Protein AF-A0A3L7QU19-F1 (afdb_monomer_lite)

Sequence (104 aa):
MPQVGNVSNVGMSSIAATNAATAARRFAGVNSAEKSVSAPSESSVRGEDRVEVSDAARWMSELRTMPDVRADKVAAAREAIARGDFDTDERLNVAIERMMEDLD

pLDDT: mean 71.77, std 18.26, range [39.66, 96.56]

Foldseek 3Di:
DDDDDDDDDDDDDDDDDDDDDDDDDDDDDDDDDDDPPPDPPPPPPPPDDDDDDDPVNVVVVVVVPDDPDPVVVVVVVVVCVVVVVCPDPVNVVVVVVVVVVVVD

Radius of gyration: 36.53 Å; chains: 1; bounding box: 88×50×69 Å

Secondary structure (DSSP, 8-state):
-PPPP----------------------------------------PPPP-PPPPHHHHHHHHHHHS-SS-HHHHHHHHHHHHTTTT--HHHHHHHHHHHHHTT-

Structure (mmCIF, N/CA/C/O backbone):
data_AF-A0A3L7QU19-F1
#
_entry.id   AF-A0A3L7QU19-F1
#
loop_
_atom_site.group_PDB
_atom_site.id
_atom_site.type_symbol
_atom_site.label_atom_id
_atom_site.label_alt_id
_atom_site.label_comp_id
_atom_site.label_asym_id
_atom_site.label_entity_id
_atom_site.label_seq_id
_atom_site.pdbx_PDB_ins_code
_atom_site.Cartn_x
_atom_site.Cartn_y
_atom_site.Cartn_z
_atom_site.occupancy
_atom_site.B_iso_or_equiv
_atom_site.auth_seq_id
_atom_site.auth_comp_id
_atom_site.auth_asym_id
_atom_site.auth_atom_id
_atom_site.pdbx_PDB_model_num
ATOM 1 N N . MET A 1 1 ? 47.322 27.974 -19.186 1.00 48.75 1 MET A N 1
ATOM 2 C CA . MET A 1 1 ? 46.840 26.577 -19.157 1.00 48.75 1 MET A CA 1
ATOM 3 C C . MET A 1 1 ? 47.722 25.796 -18.193 1.00 48.75 1 MET A C 1
ATOM 5 O O . MET A 1 1 ? 48.926 25.800 -18.423 1.00 48.75 1 MET A O 1
ATOM 9 N N . PRO A 1 2 ? 47.205 25.222 -17.095 1.00 52.19 2 PRO A N 1
ATOM 10 C CA . PRO A 1 2 ? 48.005 24.359 -16.231 1.00 52.19 2 PRO A CA 1
ATOM 11 C C . PRO A 1 2 ? 48.102 22.950 -16.836 1.00 52.19 2 PRO A C 1
ATOM 13 O O . PRO A 1 2 ? 47.123 22.426 -17.363 1.00 52.19 2 PRO A O 1
ATOM 16 N N . GLN A 1 3 ? 49.300 22.369 -16.793 1.00 57.66 3 GLN A N 1
ATOM 17 C CA . GLN A 1 3 ? 49.578 21.018 -17.275 1.00 57.66 3 GLN A CA 1
ATOM 18 C C . GLN A 1 3 ? 49.079 19.986 -16.260 1.00 57.66 3 GLN A C 1
ATOM 20 O O . GLN A 1 3 ? 49.370 20.097 -15.069 1.00 57.66 3 GLN A O 1
ATOM 25 N N . VAL A 1 4 ? 48.325 18.994 -16.731 1.00 58.88 4 VAL A N 1
ATOM 26 C CA . VAL A 1 4 ? 47.813 17.899 -15.902 1.00 58.88 4 VAL A CA 1
ATOM 27 C C . VAL A 1 4 ? 48.918 16.857 -15.743 1.00 58.88 4 VAL A C 1
ATOM 29 O O . VAL A 1 4 ? 49.484 16.384 -16.728 1.00 58.88 4 VAL A O 1
ATOM 32 N N . GLY A 1 5 ? 49.260 16.561 -14.491 1.00 48.50 5 GLY A N 1
ATOM 33 C CA . GLY A 1 5 ? 50.326 15.642 -14.115 1.00 48.50 5 GLY A CA 1
ATOM 34 C C . GLY A 1 5 ? 50.054 14.204 -14.552 1.00 48.50 5 GLY A C 1
ATOM 35 O O . GLY A 1 5 ? 48.947 13.688 -14.426 1.00 48.50 5 GLY A O 1
ATOM 36 N N . ASN A 1 6 ? 51.114 13.569 -15.043 1.00 60.44 6 ASN A N 1
ATOM 37 C CA . ASN A 1 6 ? 51.207 12.147 -15.337 1.00 60.44 6 ASN A CA 1
ATOM 38 C C . ASN A 1 6 ? 50.976 11.331 -14.051 1.00 60.44 6 ASN A C 1
ATOM 40 O O . ASN A 1 6 ? 51.827 11.328 -13.160 1.00 60.44 6 ASN A O 1
ATOM 44 N N . VAL A 1 7 ? 49.823 10.669 -13.937 1.00 62.50 7 VAL A N 1
ATOM 45 C CA . VAL A 1 7 ? 49.537 9.749 -12.831 1.00 62.50 7 VAL A CA 1
ATOM 46 C C . VAL A 1 7 ? 50.158 8.389 -13.128 1.00 62.50 7 VAL A C 1
ATOM 48 O O . VAL A 1 7 ? 49.701 7.627 -13.977 1.00 62.50 7 VAL A O 1
ATOM 51 N N . SER A 1 8 ? 51.245 8.111 -12.417 1.00 51.22 8 SER A N 1
ATOM 52 C CA . SER A 1 8 ? 51.943 6.833 -12.399 1.00 51.22 8 SER A CA 1
ATOM 53 C C . SER A 1 8 ? 50.991 5.689 -12.045 1.00 51.22 8 SER A C 1
ATOM 55 O O . SER A 1 8 ? 50.435 5.641 -10.949 1.00 51.22 8 SER A O 1
ATOM 57 N N . ASN A 1 9 ? 50.842 4.749 -12.976 1.00 55.91 9 ASN A N 1
ATOM 58 C CA . ASN A 1 9 ? 50.158 3.479 -12.780 1.00 55.91 9 ASN A CA 1
ATOM 59 C C . ASN A 1 9 ? 50.947 2.615 -11.779 1.00 55.91 9 ASN A C 1
ATOM 61 O O . ASN A 1 9 ? 52.009 2.085 -12.111 1.00 55.91 9 ASN A O 1
ATOM 65 N N . VAL A 1 10 ? 50.443 2.496 -10.550 1.00 54.91 10 VAL A N 1
ATOM 66 C CA . VAL A 1 10 ? 51.001 1.627 -9.509 1.00 54.91 10 VAL A CA 1
ATOM 67 C C . VAL A 1 10 ? 50.142 0.369 -9.391 1.00 54.91 10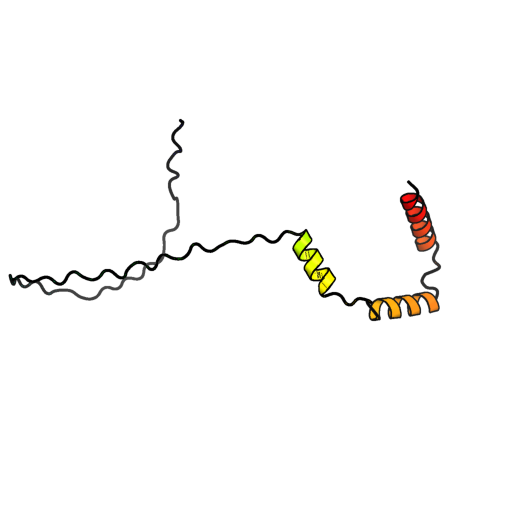 VAL A C 1
ATOM 69 O O . VAL A 1 10 ? 49.054 0.406 -8.831 1.00 54.91 10 VAL A O 1
ATOM 72 N N . GLY A 1 11 ? 50.711 -0.748 -9.856 1.00 39.66 11 GLY A N 1
ATOM 73 C CA . GLY A 1 11 ? 50.558 -2.064 -9.232 1.00 39.66 11 GLY A CA 1
ATOM 74 C C . GLY A 1 11 ? 49.494 -3.008 -9.796 1.00 39.66 11 GLY A C 1
ATOM 75 O O . GLY A 1 11 ? 48.335 -2.932 -9.418 1.00 39.66 11 GLY A O 1
ATOM 76 N N . MET A 1 12 ? 49.936 -4.029 -10.540 1.00 44.72 12 MET A N 1
ATOM 77 C CA . MET A 1 12 ? 49.831 -5.421 -10.073 1.00 44.72 12 MET A CA 1
ATOM 78 C C . MET A 1 12 ? 50.674 -6.359 -10.947 1.00 44.72 12 MET A C 1
ATOM 80 O O . MET A 1 12 ? 50.396 -6.587 -12.121 1.00 44.72 12 MET A O 1
ATOM 84 N N . SER A 1 13 ? 51.722 -6.911 -10.340 1.00 50.38 13 SER A N 1
ATOM 85 C CA . SER A 1 13 ? 52.560 -7.966 -10.901 1.00 50.38 13 SER A CA 1
ATOM 86 C C . SER A 1 13 ? 52.007 -9.323 -10.475 1.00 50.38 13 SER A C 1
ATOM 88 O O . SER A 1 13 ? 51.946 -9.597 -9.279 1.00 50.38 13 SER A O 1
ATOM 90 N N . SER A 1 14 ? 51.648 -10.176 -11.433 1.00 49.06 14 SER A N 1
ATOM 91 C CA . SER A 1 14 ? 51.992 -11.610 -11.491 1.00 49.06 14 SER A CA 1
ATOM 92 C C . SER A 1 14 ? 51.033 -12.353 -12.420 1.00 49.06 14 SER A C 1
ATOM 94 O O . SER A 1 14 ? 49.848 -12.445 -12.149 1.00 49.06 14 SER A O 1
ATOM 96 N N . ILE A 1 15 ? 51.572 -12.903 -13.507 1.00 50.94 15 ILE A N 1
ATOM 97 C CA . ILE A 1 15 ? 51.377 -14.293 -13.935 1.00 50.94 15 ILE A CA 1
ATOM 98 C C . ILE A 1 15 ? 52.576 -14.590 -14.833 1.00 50.94 15 ILE A C 1
ATOM 100 O O . ILE A 1 15 ? 52.722 -14.066 -15.936 1.00 50.94 15 ILE A O 1
ATOM 104 N N . ALA A 1 16 ? 53.488 -15.389 -14.295 1.00 47.06 16 ALA A N 1
ATOM 105 C CA . ALA A 1 16 ? 54.509 -16.053 -15.072 1.00 47.06 16 ALA A CA 1
ATOM 106 C C . ALA A 1 16 ? 53.843 -17.188 -15.861 1.00 47.06 16 ALA A C 1
ATOM 108 O O . ALA A 1 16 ? 53.197 -18.051 -15.274 1.00 47.06 16 ALA A O 1
ATOM 109 N N . ALA A 1 17 ? 54.039 -17.205 -17.175 1.00 46.38 17 ALA A N 1
ATOM 110 C CA . ALA A 1 17 ? 53.932 -18.413 -17.982 1.00 46.38 17 ALA A CA 1
ATOM 111 C C . ALA A 1 17 ? 54.977 -18.334 -19.097 1.00 46.38 17 ALA A C 1
ATOM 113 O O . ALA A 1 17 ? 54.821 -17.684 -20.128 1.00 46.38 17 ALA A O 1
ATOM 114 N N . THR A 1 18 ? 56.103 -18.961 -18.793 1.00 48.25 18 THR A N 1
ATOM 115 C CA . THR A 1 18 ? 57.269 -19.198 -19.631 1.00 48.25 18 THR A CA 1
ATOM 116 C C . THR A 1 18 ? 56.932 -20.172 -20.756 1.00 48.25 18 THR A C 1
ATOM 118 O O . THR A 1 18 ? 56.762 -21.359 -20.491 1.00 48.25 18 THR A O 1
ATOM 121 N N . ASN A 1 19 ? 56.941 -19.717 -22.007 1.00 52.09 19 ASN A N 1
ATOM 122 C CA . ASN A 1 19 ? 57.106 -20.617 -23.149 1.00 52.09 19 ASN A CA 1
ATOM 123 C C . ASN A 1 19 ? 58.539 -20.497 -23.666 1.00 52.09 19 ASN A C 1
ATOM 125 O O . ASN A 1 19 ? 58.860 -19.702 -24.546 1.00 52.09 19 ASN A O 1
ATOM 129 N N . A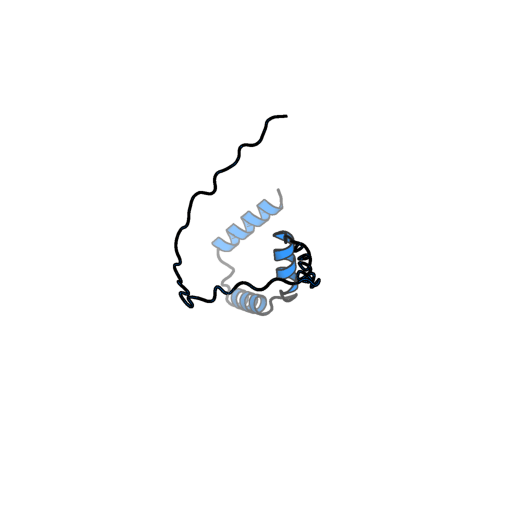LA A 1 20 ? 59.408 -21.295 -23.049 1.00 47.19 20 ALA A N 1
ATOM 130 C CA . ALA A 1 20 ? 60.748 -21.586 -23.523 1.00 47.19 20 ALA A CA 1
ATOM 131 C C . ALA A 1 20 ? 60.689 -22.743 -24.534 1.00 47.19 20 ALA A C 1
ATOM 133 O O . ALA A 1 20 ? 60.591 -23.901 -24.147 1.00 47.19 20 ALA A O 1
ATOM 134 N N . ALA A 1 21 ? 60.747 -22.415 -25.822 1.00 49.09 21 ALA A N 1
ATOM 135 C CA . ALA A 1 21 ? 61.152 -23.285 -26.932 1.00 49.09 21 ALA A CA 1
ATOM 136 C C . ALA A 1 21 ? 61.256 -22.354 -28.156 1.00 49.09 21 ALA A C 1
ATOM 138 O O . ALA A 1 21 ? 60.309 -21.652 -28.469 1.00 49.09 21 ALA A O 1
ATOM 139 N N . THR A 1 22 ? 62.346 -22.202 -28.898 1.00 47.09 22 THR A N 1
ATOM 140 C CA . THR A 1 22 ? 63.374 -23.165 -29.273 1.00 47.09 22 THR A CA 1
ATOM 141 C C . THR A 1 22 ? 64.603 -22.367 -29.707 1.00 47.09 22 THR A C 1
ATOM 143 O O . THR A 1 22 ? 64.491 -21.349 -30.392 1.00 47.09 22 THR A O 1
ATOM 146 N N . ALA A 1 23 ? 65.778 -22.835 -29.307 1.00 45.81 23 ALA A N 1
ATOM 147 C CA . ALA A 1 23 ? 67.048 -22.321 -29.776 1.00 45.81 23 ALA A CA 1
ATOM 148 C C . ALA A 1 23 ? 67.244 -22.552 -31.287 1.00 45.81 23 ALA A C 1
ATOM 150 O O . ALA A 1 23 ? 66.791 -23.543 -31.853 1.00 45.81 23 ALA A O 1
ATOM 151 N N . ALA A 1 24 ? 68.049 -21.658 -31.862 1.00 46.41 24 ALA A N 1
ATOM 152 C CA . ALA A 1 24 ? 68.905 -21.856 -33.027 1.00 46.41 24 ALA A CA 1
ATOM 153 C C . ALA A 1 24 ? 68.241 -22.061 -34.400 1.00 46.41 24 ALA A C 1
ATOM 155 O O . ALA A 1 24 ? 67.819 -23.153 -34.772 1.00 46.41 24 ALA A O 1
ATOM 156 N N . ARG A 1 25 ? 68.385 -21.027 -35.239 1.00 46.69 25 ARG A N 1
ATOM 157 C CA . ARG A 1 25 ? 68.976 -21.164 -36.580 1.00 46.69 25 ARG A CA 1
ATOM 158 C C . ARG A 1 25 ? 69.478 -19.800 -37.065 1.00 46.69 25 ARG A C 1
ATOM 160 O O . ARG A 1 25 ? 68.728 -18.982 -37.580 1.00 46.69 25 ARG A O 1
ATOM 167 N N . ARG A 1 26 ? 70.774 -19.556 -36.854 1.00 48.56 26 ARG A N 1
ATOM 168 C CA . ARG A 1 26 ? 71.546 -18.540 -37.576 1.00 48.56 26 ARG A CA 1
ATOM 169 C C . ARG A 1 26 ? 72.087 -19.201 -38.834 1.00 48.56 26 ARG A C 1
ATOM 171 O O . ARG A 1 26 ? 72.965 -20.037 -38.693 1.00 48.56 26 ARG A O 1
ATOM 178 N N . PHE A 1 27 ? 71.620 -18.807 -40.012 1.00 41.94 27 PHE A N 1
ATOM 179 C CA . PHE A 1 27 ? 72.418 -18.890 -41.234 1.00 41.94 27 PHE A CA 1
ATOM 180 C C . PHE A 1 27 ? 72.053 -17.726 -42.150 1.00 41.94 27 PHE A C 1
ATOM 182 O O . PHE A 1 27 ? 70.884 -17.448 -42.403 1.00 41.94 27 PHE A O 1
ATOM 189 N N . ALA A 1 28 ? 73.099 -17.019 -42.560 1.00 48.12 28 ALA A N 1
ATOM 190 C CA . ALA A 1 28 ? 73.084 -15.897 -43.473 1.00 48.12 28 ALA A CA 1
ATOM 191 C C . ALA A 1 28 ? 72.619 -16.322 -44.875 1.00 48.12 28 ALA A C 1
ATOM 193 O O . ALA A 1 28 ? 73.010 -17.378 -45.368 1.00 48.12 28 ALA A O 1
ATOM 194 N N . GLY A 1 29 ? 71.837 -15.461 -45.524 1.00 41.75 29 GLY A N 1
ATOM 195 C CA . GLY A 1 29 ? 71.404 -15.623 -46.907 1.00 41.75 29 GLY A CA 1
ATOM 196 C C . GLY A 1 29 ? 70.713 -14.356 -47.392 1.00 41.75 29 GLY A C 1
ATOM 197 O O . GLY A 1 29 ? 69.558 -14.105 -47.071 1.00 41.75 29 GLY A O 1
ATOM 198 N N . VAL A 1 30 ? 71.464 -13.538 -48.121 1.00 50.31 30 VAL A N 1
ATOM 199 C CA . VAL A 1 30 ? 71.006 -12.366 -48.872 1.00 50.31 30 VAL A CA 1
ATOM 200 C C . VAL A 1 30 ? 70.048 -12.822 -49.985 1.00 50.31 30 VAL A C 1
ATOM 202 O O . VAL A 1 30 ? 70.399 -13.728 -50.738 1.00 50.31 30 VAL A O 1
ATOM 205 N N . ASN A 1 31 ? 68.850 -12.229 -50.074 1.00 47.88 31 ASN A N 1
ATOM 206 C CA . ASN A 1 31 ? 68.297 -11.588 -51.281 1.00 47.88 31 ASN A CA 1
ATOM 207 C C . ASN A 1 31 ? 66.806 -11.222 -51.151 1.00 47.88 31 ASN A C 1
ATOM 209 O O . ASN A 1 31 ? 65.990 -11.943 -50.585 1.00 47.88 31 ASN A O 1
ATOM 213 N N . SER A 1 32 ? 66.528 -10.056 -51.724 1.00 50.50 32 SER A N 1
ATOM 214 C CA . SER A 1 32 ? 65.303 -9.283 -51.910 1.00 50.50 32 SER A CA 1
ATOM 215 C C . SER A 1 32 ? 64.035 -10.050 -52.294 1.00 50.50 32 SER A C 1
ATOM 217 O O . SER A 1 32 ? 64.087 -10.938 -53.135 1.00 50.50 32 SER A O 1
ATOM 219 N N . ALA A 1 33 ? 62.893 -9.591 -51.771 1.00 50.16 33 ALA A N 1
ATOM 220 C CA . ALA A 1 33 ? 61.689 -9.213 -52.528 1.00 50.16 33 ALA A CA 1
ATOM 221 C C . ALA A 1 33 ? 60.495 -9.124 -51.565 1.00 50.16 33 ALA A C 1
ATOM 223 O O . ALA A 1 33 ? 59.989 -10.124 -51.065 1.00 50.16 33 ALA A O 1
ATOM 224 N N . GLU A 1 34 ? 60.113 -7.886 -51.272 1.00 53.09 34 GLU A N 1
ATOM 225 C CA . GLU A 1 34 ? 58.734 -7.411 -51.137 1.00 53.09 34 GLU A CA 1
ATOM 226 C C . GLU A 1 34 ? 57.674 -8.471 -50.807 1.00 53.09 34 GLU A C 1
ATOM 228 O O . GLU A 1 34 ? 56.975 -9.008 -51.663 1.00 53.09 34 GLU A O 1
ATOM 233 N N . LYS A 1 35 ? 57.478 -8.691 -49.511 1.00 49.81 35 LYS A N 1
ATOM 234 C CA . LYS A 1 35 ? 56.172 -9.080 -48.995 1.00 49.81 35 LYS A CA 1
ATOM 235 C C . LYS A 1 35 ? 55.858 -8.141 -47.850 1.00 49.81 35 LYS A C 1
ATOM 237 O O . LYS A 1 35 ? 56.149 -8.431 -46.692 1.00 49.81 35 LYS A O 1
ATOM 242 N N . SER A 1 36 ? 55.335 -6.969 -48.208 1.00 52.72 36 SER A N 1
ATOM 243 C CA . SER A 1 36 ? 54.649 -6.103 -47.261 1.00 52.72 36 SER A CA 1
ATOM 244 C C . SER A 1 36 ? 53.587 -6.959 -46.582 1.00 52.72 36 SER A C 1
ATOM 246 O O . SER A 1 36 ? 52.628 -7.436 -47.189 1.00 52.72 36 SER A O 1
ATOM 248 N N . VAL A 1 37 ? 53.844 -7.259 -45.316 1.00 51.94 37 VAL A N 1
ATOM 249 C CA . VAL A 1 37 ? 52.887 -7.902 -44.436 1.00 51.94 37 VAL A CA 1
ATOM 250 C C . VAL A 1 37 ? 51.694 -6.963 -44.418 1.00 51.94 37 VAL A C 1
ATOM 252 O O . VAL A 1 37 ? 51.799 -5.844 -43.920 1.00 51.94 37 VAL A O 1
ATOM 255 N N . SER A 1 38 ? 50.587 -7.392 -45.024 1.00 56.28 38 SER A N 1
ATOM 256 C CA . SER A 1 38 ? 49.291 -6.789 -44.755 1.00 56.28 38 SER A CA 1
ATOM 257 C C . SER A 1 38 ? 49.089 -6.956 -43.259 1.00 56.28 38 SER A C 1
ATOM 259 O O . SER A 1 38 ? 48.758 -8.046 -42.788 1.00 56.28 38 SER A O 1
ATOM 261 N N . ALA A 1 39 ? 49.397 -5.901 -42.508 1.00 56.50 39 ALA A N 1
ATOM 262 C CA . ALA A 1 39 ? 49.008 -5.807 -41.121 1.00 56.50 39 ALA A CA 1
ATOM 263 C C . ALA A 1 39 ? 47.506 -6.117 -41.077 1.00 56.50 39 ALA A C 1
ATOM 265 O O . ALA A 1 39 ? 46.779 -5.668 -41.975 1.00 56.50 39 ALA A O 1
ATOM 266 N N . PRO A 1 40 ? 47.025 -6.919 -40.113 1.00 56.28 40 PRO A N 1
ATOM 267 C CA . PRO A 1 40 ? 45.597 -6.976 -39.882 1.00 56.28 40 PRO A CA 1
ATOM 268 C C . PRO A 1 40 ? 45.180 -5.528 -39.650 1.00 56.28 40 PRO A C 1
ATOM 270 O O . PRO A 1 40 ? 45.681 -4.882 -38.731 1.00 56.28 40 PRO A O 1
ATOM 273 N N . SER A 1 41 ? 44.364 -4.986 -40.555 1.00 59.88 41 SER A N 1
ATOM 274 C CA . SER A 1 41 ? 43.696 -3.718 -40.323 1.00 59.88 41 SER A CA 1
ATOM 275 C C . SER A 1 41 ? 43.018 -3.885 -38.978 1.00 59.88 41 SER A C 1
ATOM 277 O O . SER A 1 41 ? 42.120 -4.724 -38.868 1.00 59.88 41 SER A O 1
ATOM 279 N N . GLU A 1 42 ? 43.520 -3.193 -37.958 1.00 61.38 42 GLU A N 1
ATOM 280 C CA . GLU A 1 42 ? 42.881 -3.125 -36.657 1.00 61.38 42 GLU A CA 1
ATOM 281 C C . GLU A 1 42 ? 41.443 -2.725 -36.951 1.00 61.38 42 GLU A C 1
ATOM 283 O O . GLU A 1 42 ? 41.170 -1.609 -37.397 1.00 61.38 42 GLU A O 1
ATOM 288 N N . SER A 1 43 ? 40.534 -3.695 -36.858 1.00 64.56 43 SER A N 1
ATOM 289 C CA . SER A 1 43 ? 39.118 -3.450 -37.026 1.00 64.56 43 SER A CA 1
ATOM 290 C C . SER A 1 43 ? 38.801 -2.409 -35.976 1.00 64.56 43 SER A C 1
ATOM 292 O O . SER A 1 43 ? 38.880 -2.723 -34.789 1.00 64.56 43 SER A O 1
ATOM 294 N N . SER A 1 44 ? 38.550 -1.173 -36.407 1.00 65.88 44 SER A N 1
ATOM 295 C CA . SER A 1 44 ? 38.188 -0.078 -35.523 1.00 65.88 44 SER A CA 1
ATOM 296 C C . SER A 1 44 ? 37.060 -0.595 -34.645 1.00 65.88 44 SER A C 1
ATOM 298 O O . SER A 1 44 ? 35.952 -0.826 -35.140 1.00 65.88 44 SER A O 1
ATOM 300 N N . VAL A 1 45 ? 37.369 -0.880 -33.382 1.00 68.62 45 VAL A N 1
ATOM 301 C CA . VAL A 1 45 ? 36.374 -1.321 -32.416 1.00 68.62 45 VAL A CA 1
ATOM 302 C C . VAL A 1 45 ? 35.400 -0.158 -32.350 1.00 68.62 45 VAL A C 1
ATOM 304 O O . VAL A 1 45 ? 35.776 0.936 -31.927 1.00 68.62 45 VAL A O 1
ATOM 307 N N . ARG A 1 46 ? 34.192 -0.336 -32.905 1.00 71.25 46 ARG A N 1
ATOM 308 C CA . ARG A 1 46 ? 33.128 0.664 -32.778 1.00 71.25 46 ARG A CA 1
ATOM 309 C C . ARG A 1 46 ? 33.011 0.935 -31.288 1.00 71.25 46 ARG A C 1
ATOM 311 O O . ARG A 1 46 ? 32.755 -0.004 -30.540 1.00 71.25 46 ARG A O 1
ATOM 318 N N . GLY A 1 47 ? 33.259 2.181 -30.888 1.00 73.75 47 GLY A N 1
ATOM 319 C CA . GLY A 1 47 ? 33.111 2.593 -29.500 1.00 73.75 47 GLY A CA 1
ATOM 320 C C . GLY A 1 47 ? 31.739 2.156 -29.013 1.00 73.75 47 GLY A C 1
ATOM 321 O O . GLY A 1 47 ? 30.736 2.426 -29.676 1.00 73.75 47 GLY A O 1
ATOM 322 N N . GLU A 1 48 ? 31.724 1.396 -27.925 1.00 76.75 48 GLU A N 1
ATOM 323 C CA . GLU A 1 48 ? 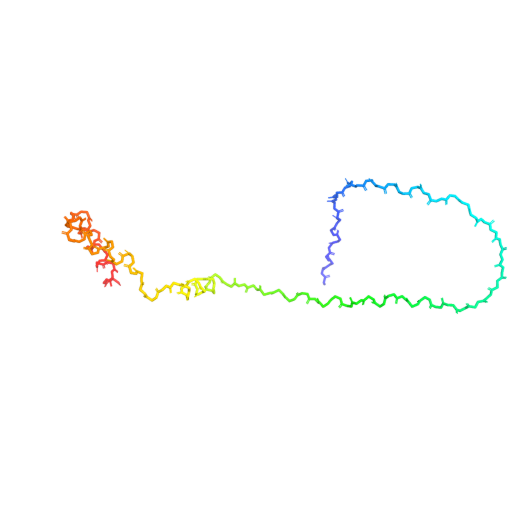30.490 0.906 -27.331 1.00 76.75 48 GLU A CA 1
ATOM 324 C C . GLU A 1 48 ? 29.681 2.111 -26.855 1.00 76.75 48 GLU A C 1
ATOM 326 O O . GLU A 1 48 ? 30.159 2.922 -26.058 1.00 76.75 48 GLU A O 1
ATOM 331 N N . ASP A 1 49 ? 28.470 2.255 -27.388 1.00 82.69 49 ASP A N 1
ATOM 332 C CA . ASP A 1 49 ? 27.546 3.283 -26.935 1.00 82.69 49 ASP A CA 1
ATOM 333 C C . ASP A 1 49 ? 26.971 2.853 -25.585 1.00 82.69 49 ASP A C 1
ATOM 335 O O . ASP A 1 49 ? 26.357 1.788 -25.457 1.00 82.69 49 ASP A O 1
ATOM 339 N N . ARG A 1 50 ? 27.219 3.660 -24.553 1.00 80.25 50 ARG A N 1
ATOM 340 C CA . ARG A 1 50 ? 26.771 3.379 -23.192 1.00 80.25 50 ARG A CA 1
ATOM 341 C C . ARG A 1 50 ? 25.501 4.165 -22.918 1.00 80.25 50 ARG A C 1
ATOM 343 O O . ARG A 1 50 ? 25.534 5.372 -22.701 1.00 80.25 50 ARG A O 1
ATOM 350 N N . VAL A 1 51 ? 24.390 3.445 -22.852 1.00 81.88 51 VAL A N 1
ATOM 351 C CA . VAL A 1 51 ? 23.101 3.980 -22.410 1.00 81.88 51 VAL A CA 1
ATOM 352 C C . VAL A 1 51 ? 22.940 3.816 -20.902 1.00 81.88 51 VAL A C 1
ATOM 354 O O . VAL A 1 51 ? 23.046 2.714 -20.365 1.00 81.88 51 VAL A O 1
ATOM 357 N N . GLU A 1 52 ? 22.657 4.920 -20.214 1.00 82.88 52 GLU A N 1
ATOM 358 C CA . GLU A 1 52 ? 22.321 4.922 -18.791 1.00 82.88 52 GLU A CA 1
ATOM 359 C C . GLU A 1 52 ? 20.796 4.975 -18.630 1.00 82.88 52 GLU A C 1
ATOM 361 O O . GLU A 1 52 ? 20.125 5.839 -19.195 1.00 82.88 52 GLU A O 1
ATOM 366 N N . VAL A 1 53 ? 20.232 4.031 -17.874 1.00 84.81 53 VAL A N 1
ATOM 367 C CA . VAL A 1 53 ? 18.791 3.980 -17.592 1.00 84.81 53 VAL A CA 1
ATOM 368 C C . VAL A 1 53 ? 18.525 4.715 -16.284 1.00 84.81 53 VAL A C 1
ATOM 370 O O . VAL A 1 53 ? 19.091 4.354 -15.254 1.00 84.81 53 VAL A O 1
ATOM 373 N N . SER A 1 54 ? 17.647 5.719 -16.318 1.00 90.00 54 SER A N 1
ATOM 374 C CA . SER A 1 54 ? 17.230 6.437 -15.111 1.00 90.00 54 SER A CA 1
ATOM 375 C C . SER A 1 54 ? 16.389 5.551 -14.188 1.00 90.00 54 SER A C 1
ATOM 377 O O . SER A 1 54 ? 15.682 4.645 -14.638 1.00 90.00 54 SER A O 1
ATOM 379 N N . ASP A 1 55 ? 16.401 5.841 -12.887 1.00 88.81 55 ASP A N 1
ATOM 380 C CA . ASP A 1 55 ? 15.592 5.093 -11.916 1.00 88.81 55 ASP A CA 1
ATOM 381 C C . ASP A 1 55 ? 14.088 5.203 -12.211 1.00 88.81 55 ASP A C 1
ATOM 383 O O . ASP A 1 55 ? 13.356 4.219 -12.113 1.00 88.81 55 ASP A O 1
ATOM 387 N N . ALA A 1 56 ? 13.636 6.355 -12.715 1.00 86.88 56 ALA A N 1
ATOM 388 C CA . ALA A 1 56 ? 12.263 6.532 -13.181 1.00 86.88 56 ALA A CA 1
ATOM 389 C C . ALA A 1 56 ? 11.903 5.579 -14.339 1.00 86.88 56 ALA A C 1
ATOM 391 O O . ALA A 1 56 ? 10.794 5.044 -14.378 1.00 86.88 56 ALA A O 1
ATOM 392 N N . ALA A 1 57 ? 12.829 5.332 -15.273 1.00 88.38 57 ALA A N 1
ATOM 393 C CA . ALA A 1 57 ? 12.615 4.382 -16.362 1.00 88.38 57 ALA A CA 1
ATOM 394 C C . ALA A 1 57 ? 12.558 2.930 -15.856 1.00 88.38 57 ALA A C 1
ATOM 396 O O . ALA A 1 57 ? 11.759 2.141 -16.366 1.00 88.38 57 ALA A O 1
ATOM 397 N N . ARG A 1 58 ? 13.331 2.588 -14.814 1.00 87.19 58 ARG A N 1
ATOM 398 C CA . ARG A 1 58 ? 13.232 1.281 -14.143 1.00 87.19 58 ARG A CA 1
ATOM 399 C C . ARG A 1 58 ? 11.858 1.084 -13.506 1.00 87.19 58 ARG A C 1
ATOM 401 O O . ARG A 1 58 ? 11.215 0.074 -13.780 1.00 87.19 58 ARG A O 1
ATOM 408 N N . TRP A 1 59 ? 11.370 2.064 -12.746 1.00 91.19 59 TRP A N 1
ATOM 409 C CA . TRP A 1 59 ? 10.044 1.986 -12.121 1.00 91.19 59 TRP A CA 1
ATOM 410 C C . TRP A 1 59 ? 8.910 1.944 -13.146 1.00 91.19 59 TRP A C 1
ATOM 412 O O . TRP A 1 59 ? 7.982 1.157 -12.997 1.00 91.19 59 TRP A O 1
ATOM 422 N N . MET A 1 60 ? 8.989 2.719 -14.233 1.00 89.62 60 MET A N 1
ATOM 423 C CA . MET A 1 60 ? 8.004 2.639 -15.321 1.00 89.62 60 MET A CA 1
ATOM 424 C C . MET A 1 60 ? 7.995 1.272 -16.007 1.00 89.62 60 MET A C 1
ATOM 426 O O . MET A 1 60 ? 6.929 0.780 -16.378 1.00 89.62 60 MET A O 1
ATOM 430 N N . SER A 1 61 ? 9.164 0.652 -16.185 1.00 88.81 61 SER A N 1
ATOM 431 C CA . SER A 1 61 ? 9.248 -0.707 -16.719 1.00 88.81 61 SER A CA 1
ATOM 432 C C . SER A 1 61 ? 8.586 -1.714 -15.783 1.00 88.81 61 SER A C 1
ATOM 434 O O . SER A 1 61 ? 7.892 -2.606 -16.256 1.00 88.81 61 SER A O 1
ATOM 436 N N . GLU A 1 62 ? 8.775 -1.569 -14.473 1.00 87.81 62 GLU A N 1
ATOM 437 C CA . GLU A 1 62 ? 8.168 -2.442 -13.468 1.00 87.81 62 GLU A CA 1
ATOM 438 C C . GLU A 1 62 ? 6.645 -2.252 -13.384 1.00 87.81 62 GLU A C 1
ATOM 440 O O . GLU A 1 62 ? 5.895 -3.223 -13.362 1.00 87.81 62 GLU A O 1
ATOM 445 N N . LEU A 1 63 ? 6.153 -1.013 -13.443 1.00 86.88 63 LEU A N 1
ATOM 446 C CA . LEU A 1 63 ? 4.713 -0.739 -13.487 1.00 86.88 63 LEU A CA 1
ATOM 447 C C . LEU A 1 63 ? 4.041 -1.349 -14.724 1.00 86.88 63 LEU A C 1
ATOM 449 O O . LEU A 1 63 ? 2.911 -1.813 -14.632 1.00 86.88 63 LEU A O 1
ATOM 453 N N . ARG A 1 64 ? 4.735 -1.391 -15.870 1.00 87.31 64 ARG A N 1
ATOM 454 C CA . ARG A 1 64 ? 4.222 -2.004 -17.109 1.00 87.31 64 ARG A CA 1
ATOM 455 C C . ARG A 1 64 ? 4.143 -3.528 -17.063 1.00 87.31 64 ARG A C 1
ATOM 457 O O . ARG A 1 64 ? 3.408 -4.103 -17.858 1.00 87.31 64 ARG A O 1
ATOM 464 N N . THR A 1 65 ? 4.922 -4.185 -16.206 1.00 87.56 65 THR A N 1
ATOM 465 C CA . THR A 1 65 ? 4.864 -5.646 -16.041 1.00 87.56 65 THR A CA 1
ATOM 466 C C . THR A 1 65 ? 3.855 -6.067 -14.981 1.00 87.56 65 THR A C 1
ATOM 468 O O . THR A 1 65 ? 3.482 -7.240 -14.925 1.00 87.56 65 THR A O 1
ATOM 471 N N . MET A 1 66 ? 3.395 -5.131 -14.145 1.00 86.00 66 MET A N 1
ATOM 472 C CA . MET A 1 66 ? 2.331 -5.397 -13.191 1.00 86.00 66 MET A CA 1
ATOM 473 C C . MET A 1 66 ? 0.987 -5.556 -13.914 1.00 86.00 66 MET A C 1
ATOM 475 O O . MET A 1 66 ? 0.694 -4.815 -14.849 1.00 86.00 66 MET A O 1
ATOM 479 N N . PRO A 1 67 ? 0.145 -6.508 -13.479 1.00 85.81 67 PRO A N 1
ATOM 480 C CA . PRO A 1 67 ? -1.212 -6.615 -13.992 1.00 85.81 67 PRO A CA 1
ATOM 481 C C . PRO A 1 67 ? -2.034 -5.386 -13.588 1.00 85.81 67 PRO A C 1
ATOM 483 O O . PRO A 1 67 ? -1.895 -4.901 -12.461 1.00 85.81 67 PRO A O 1
ATOM 486 N N . ASP A 1 68 ? -2.948 -4.960 -14.467 1.00 80.50 68 ASP A N 1
ATOM 487 C CA . ASP A 1 68 ? -3.865 -3.828 -14.241 1.00 80.50 68 ASP A CA 1
ATOM 488 C C . ASP A 1 68 ? -4.587 -3.925 -12.890 1.00 80.50 68 ASP A C 1
ATOM 490 O O . ASP A 1 68 ? -4.823 -2.928 -12.208 1.00 80.50 68 ASP A O 1
ATOM 494 N N . VAL A 1 69 ? -4.910 -5.155 -12.475 1.00 83.88 69 VAL A N 1
ATOM 495 C CA . VAL A 1 69 ? -5.471 -5.455 -11.162 1.00 83.88 69 VAL A CA 1
ATOM 496 C C . VAL A 1 69 ? -4.705 -6.602 -10.522 1.00 83.88 69 VAL A C 1
ATOM 498 O O . VAL A 1 69 ? -4.619 -7.709 -11.053 1.00 83.88 69 VAL A O 1
ATOM 501 N N . ARG A 1 70 ? -4.212 -6.367 -9.306 1.00 87.06 70 ARG A N 1
ATOM 502 C CA . ARG A 1 70 ? -3.594 -7.399 -8.464 1.00 87.06 70 ARG A CA 1
ATOM 503 C C . ARG A 1 70 ? -4.676 -8.237 -7.784 1.00 87.06 70 ARG A C 1
ATOM 505 O O . ARG A 1 70 ? -4.922 -8.075 -6.589 1.00 87.06 70 ARG A O 1
ATOM 512 N N . ALA A 1 71 ? -5.333 -9.098 -8.562 1.00 88.44 71 ALA A N 1
ATOM 513 C CA . ALA A 1 71 ? -6.492 -9.890 -8.144 1.00 88.44 71 ALA A CA 1
ATOM 514 C C . ALA A 1 71 ? -6.281 -10.626 -6.808 1.00 88.44 71 ALA A C 1
ATOM 516 O O . ALA A 1 71 ? -7.1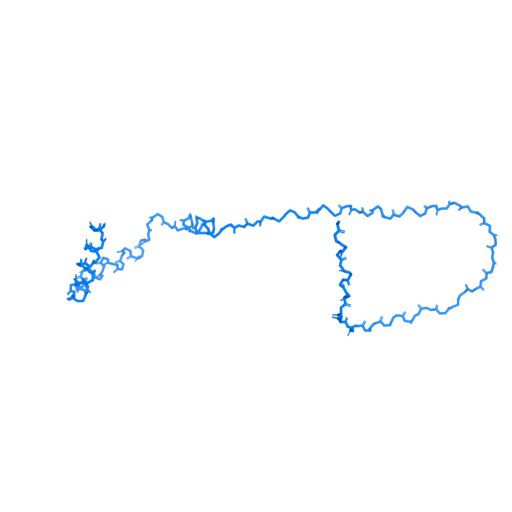51 -10.555 -5.946 1.00 88.44 71 ALA A O 1
ATOM 517 N N . ASP A 1 72 ? -5.106 -11.218 -6.582 1.00 87.31 72 ASP A N 1
ATOM 518 C CA . ASP A 1 72 ? -4.793 -11.938 -5.338 1.00 87.31 72 ASP A CA 1
ATOM 519 C C . ASP A 1 72 ? -4.829 -11.030 -4.103 1.00 87.31 72 ASP A C 1
ATOM 521 O O . ASP A 1 72 ? -5.394 -11.381 -3.068 1.00 87.31 72 ASP A O 1
ATOM 525 N N . LYS A 1 73 ? -4.272 -9.815 -4.213 1.00 88.62 73 LYS A N 1
ATOM 526 C CA . LYS A 1 73 ? -4.316 -8.828 -3.125 1.00 88.62 73 LYS A CA 1
ATOM 527 C C . LYS A 1 73 ? -5.736 -8.359 -2.859 1.00 88.62 73 LYS A C 1
ATOM 529 O O . LYS A 1 73 ? -6.109 -8.172 -1.706 1.00 88.62 73 LYS A O 1
ATOM 534 N N . VAL A 1 74 ? -6.518 -8.167 -3.920 1.00 89.62 74 VAL A N 1
ATOM 535 C CA . VAL A 1 74 ? -7.925 -7.777 -3.805 1.00 89.62 74 VAL A CA 1
ATOM 536 C C . VAL A 1 74 ? -8.728 -8.889 -3.132 1.00 89.62 74 VAL A C 1
ATOM 538 O O . VAL A 1 74 ? -9.520 -8.598 -2.243 1.00 89.62 74 VAL A O 1
ATOM 541 N N . ALA A 1 75 ? -8.508 -10.150 -3.504 1.00 89.88 75 ALA A N 1
ATOM 542 C CA . ALA A 1 75 ? -9.159 -11.298 -2.883 1.00 89.88 75 ALA A CA 1
ATOM 543 C C . ALA A 1 75 ? -8.810 -11.401 -1.389 1.00 89.88 75 ALA A C 1
ATOM 545 O O . ALA A 1 75 ? -9.715 -11.449 -0.558 1.00 89.88 75 ALA A O 1
ATOM 546 N N . ALA A 1 76 ? -7.523 -11.313 -1.041 1.00 88.31 76 ALA A N 1
ATOM 547 C CA . ALA A 1 76 ? -7.069 -11.329 0.349 1.00 88.31 76 ALA A CA 1
ATOM 548 C C . ALA A 1 76 ? -7.636 -10.156 1.170 1.00 88.31 76 ALA A C 1
ATOM 550 O O . ALA A 1 76 ? -8.056 -10.335 2.312 1.00 88.31 76 ALA A O 1
ATOM 551 N N . ALA A 1 77 ? -7.691 -8.954 0.586 1.00 87.38 77 ALA A N 1
ATOM 552 C CA . ALA A 1 77 ? -8.292 -7.792 1.234 1.00 87.38 77 ALA A CA 1
ATOM 553 C C . ALA A 1 77 ? -9.796 -7.993 1.467 1.00 87.38 77 AL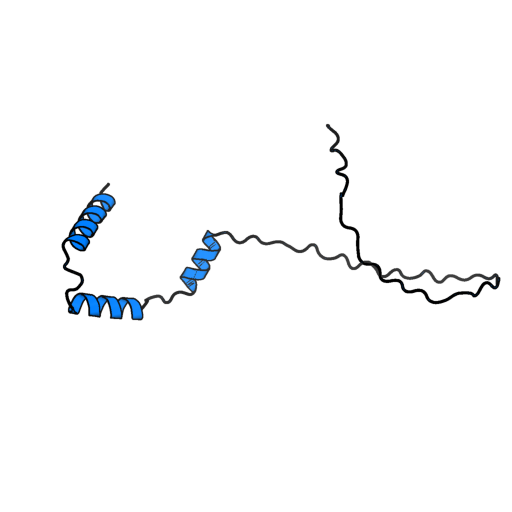A A C 1
ATOM 555 O O . ALA A 1 77 ? -10.281 -7.725 2.562 1.00 87.38 77 ALA A O 1
ATOM 556 N N . ARG A 1 78 ? -10.530 -8.514 0.474 1.00 88.06 78 ARG A N 1
ATOM 557 C CA . ARG A 1 78 ? -11.964 -8.822 0.605 1.00 88.06 78 ARG A CA 1
ATOM 558 C C . ARG A 1 78 ? -12.228 -9.839 1.709 1.00 88.06 78 ARG A C 1
ATOM 560 O O . ARG A 1 78 ? -13.147 -9.644 2.496 1.00 88.06 78 ARG A O 1
ATOM 567 N N . GLU A 1 79 ? -11.420 -10.891 1.785 1.00 88.75 79 GLU A N 1
ATOM 568 C CA . GLU A 1 79 ? -11.534 -11.902 2.835 1.00 88.75 79 GLU A CA 1
ATOM 569 C C . GLU A 1 79 ? -11.246 -11.314 4.221 1.00 88.75 79 GLU A C 1
ATOM 571 O O . GLU A 1 79 ? -11.994 -11.550 5.165 1.00 88.75 79 GLU A O 1
ATOM 576 N N . ALA A 1 80 ? -10.193 -10.508 4.356 1.00 85.25 80 ALA A N 1
ATOM 577 C CA . ALA A 1 80 ? -9.864 -9.851 5.617 1.00 85.25 80 ALA A CA 1
ATOM 578 C C . ALA A 1 80 ? -10.944 -8.847 6.066 1.00 85.25 80 ALA A C 1
ATOM 580 O O . ALA A 1 80 ? -11.238 -8.773 7.257 1.00 85.25 80 ALA A O 1
ATOM 581 N N . ILE A 1 81 ? -11.585 -8.132 5.134 1.00 86.31 81 ILE A N 1
ATOM 582 C CA . ILE A 1 81 ? -12.748 -7.279 5.432 1.00 86.31 81 ILE A CA 1
ATOM 583 C C . ILE A 1 81 ? -13.928 -8.133 5.910 1.00 86.31 81 ILE A C 1
ATOM 585 O O . ILE A 1 81 ? -14.543 -7.810 6.919 1.00 86.31 81 ILE A O 1
ATOM 589 N N . ALA A 1 82 ? -14.220 -9.250 5.235 1.00 85.44 82 ALA A N 1
ATOM 590 C CA . ALA A 1 82 ? -15.308 -10.147 5.629 1.00 85.44 82 ALA A CA 1
ATOM 591 C C . ALA A 1 82 ? -15.099 -10.768 7.023 1.00 85.44 82 ALA A C 1
ATOM 593 O O . ALA A 1 82 ? -16.069 -11.040 7.726 1.00 85.44 82 ALA A O 1
ATOM 594 N N . ARG A 1 83 ? -13.839 -10.970 7.431 1.00 87.50 83 ARG A N 1
ATOM 595 C CA . ARG A 1 83 ? -13.468 -11.444 8.774 1.00 87.50 83 ARG A CA 1
ATOM 596 C C . ARG A 1 83 ? -13.532 -10.358 9.855 1.00 87.50 83 ARG A C 1
ATOM 598 O O . ARG A 1 83 ? -13.445 -10.699 11.027 1.00 87.50 83 ARG A O 1
ATOM 605 N N . GLY A 1 84 ? -13.688 -9.085 9.485 1.00 81.44 84 GLY A N 1
ATOM 606 C CA . GLY A 1 84 ? -13.708 -7.965 10.430 1.00 81.44 84 GLY A CA 1
ATOM 607 C C . GLY A 1 84 ? -12.327 -7.539 10.944 1.00 81.44 84 GLY A C 1
ATOM 608 O O . GLY A 1 84 ? -12.248 -6.669 11.801 1.00 81.44 84 GLY A O 1
ATOM 609 N N . ASP A 1 85 ? -11.227 -8.069 10.392 1.00 83.69 85 ASP A N 1
ATOM 610 C CA . ASP A 1 85 ? -9.843 -7.759 10.819 1.00 83.69 85 ASP A CA 1
ATOM 611 C C . ASP A 1 85 ? -9.405 -6.310 10.500 1.00 83.69 85 ASP A C 1
ATOM 613 O O . ASP A 1 85 ? -8.274 -5.906 10.787 1.00 83.69 85 ASP A O 1
ATOM 617 N N . PHE A 1 86 ? -10.264 -5.531 9.840 1.00 75.94 86 PHE A N 1
ATOM 618 C CA . PHE A 1 86 ? -10.007 -4.137 9.484 1.00 75.94 86 PHE A CA 1
ATOM 619 C C . PHE A 1 86 ? -10.595 -3.126 10.474 1.00 75.94 86 PHE A C 1
ATOM 621 O O . PHE A 1 86 ? -10.087 -2.006 10.513 1.00 75.94 86 PHE A O 1
ATOM 628 N N . ASP A 1 87 ? -11.583 -3.515 11.285 1.00 78.19 87 ASP A N 1
ATOM 629 C CA . ASP A 1 87 ? -12.204 -2.649 12.294 1.00 78.19 87 ASP A CA 1
ATOM 630 C C . ASP A 1 87 ? -11.413 -2.713 13.605 1.00 78.19 87 ASP A C 1
ATOM 632 O O . ASP A 1 87 ? -11.855 -3.260 14.614 1.00 78.19 87 ASP A O 1
ATOM 636 N N . THR A 1 88 ? -10.192 -2.178 13.578 1.00 85.88 88 THR A N 1
ATOM 637 C CA . THR A 1 88 ? -9.384 -1.983 14.785 1.00 85.88 88 THR A CA 1
ATOM 638 C C . THR A 1 88 ? -9.166 -0.500 15.043 1.00 85.88 88 THR A C 1
ATOM 640 O O . THR A 1 88 ? -8.959 0.272 14.104 1.00 85.88 88 THR A O 1
ATOM 643 N N . ASP A 1 89 ? -9.154 -0.107 16.320 1.00 86.88 89 ASP A N 1
ATOM 644 C CA . ASP A 1 89 ? -8.935 1.287 16.735 1.00 86.88 89 ASP A CA 1
ATOM 645 C C . ASP A 1 89 ? -7.631 1.859 16.153 1.00 86.88 89 ASP A C 1
ATOM 647 O O . ASP A 1 89 ? -7.585 3.000 15.703 1.00 86.88 89 ASP A O 1
ATOM 651 N N . GLU A 1 90 ? -6.586 1.031 16.074 1.00 88.19 90 GLU A N 1
ATOM 652 C CA . GLU A 1 90 ? -5.297 1.398 15.481 1.00 88.19 90 GLU A CA 1
ATOM 653 C C . GLU A 1 90 ? -5.431 1.777 13.998 1.00 88.19 90 GLU A C 1
ATOM 655 O O . GLU A 1 90 ? -4.917 2.803 13.555 1.00 88.19 90 GLU A O 1
ATOM 660 N N . ARG A 1 91 ? -6.151 0.967 13.208 1.00 87.69 91 ARG A N 1
ATOM 661 C CA . ARG A 1 91 ? -6.344 1.242 11.776 1.00 87.69 91 ARG A CA 1
ATOM 662 C C . ARG A 1 91 ? -7.255 2.436 11.544 1.00 87.69 91 ARG A C 1
ATOM 664 O O . ARG A 1 91 ? -7.043 3.155 10.569 1.00 87.69 91 ARG A O 1
ATOM 671 N N . LEU A 1 92 ? -8.225 2.656 12.429 1.00 88.94 92 LEU A N 1
ATOM 672 C CA . LEU A 1 92 ? -9.083 3.833 12.390 1.00 88.94 92 LEU A CA 1
ATOM 673 C C . LEU A 1 92 ? -8.283 5.113 12.657 1.00 88.94 92 LEU A C 1
ATOM 675 O O . LEU A 1 92 ? -8.396 6.058 11.881 1.00 88.94 92 LEU A O 1
ATOM 679 N N . ASN A 1 93 ? -7.431 5.126 13.684 1.00 92.56 93 ASN A N 1
ATOM 680 C CA . ASN A 1 93 ? -6.572 6.274 13.984 1.00 92.56 93 ASN A CA 1
ATOM 681 C C . ASN A 1 93 ? -5.643 6.601 12.811 1.00 92.56 93 ASN A C 1
ATOM 683 O O . ASN A 1 93 ? -5.613 7.741 12.358 1.00 92.56 93 ASN A O 1
ATOM 687 N N . VAL A 1 94 ? -4.979 5.590 12.239 1.00 94.56 94 VAL A N 1
ATOM 688 C CA . VAL A 1 94 ? -4.121 5.772 11.055 1.00 94.56 94 VAL A CA 1
ATOM 689 C C . VAL A 1 94 ? -4.913 6.296 9.852 1.00 94.56 94 VAL A C 1
ATOM 691 O O . VAL A 1 94 ? -4.408 7.112 9.081 1.00 94.56 94 VAL A O 1
ATOM 694 N N . ALA A 1 95 ? -6.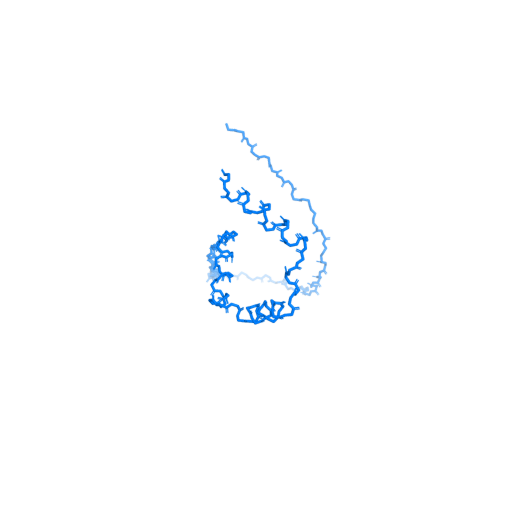151 5.834 9.656 1.00 92.25 95 ALA A N 1
ATOM 695 C CA . ALA A 1 95 ? -7.003 6.328 8.578 1.00 92.25 95 ALA A CA 1
ATOM 696 C C . ALA A 1 95 ? -7.399 7.799 8.785 1.00 92.25 95 ALA A C 1
ATOM 698 O O . ALA A 1 95 ? -7.406 8.560 7.820 1.00 92.25 95 ALA A O 1
ATOM 699 N N . ILE A 1 96 ? -7.688 8.203 10.027 1.00 94.44 96 ILE A N 1
ATOM 700 C CA . ILE A 1 96 ? -8.001 9.593 10.380 1.00 94.44 96 ILE A CA 1
ATOM 701 C C . ILE A 1 96 ? -6.778 10.490 10.169 1.00 94.44 96 ILE A C 1
ATOM 703 O O . ILE A 1 96 ? -6.907 11.529 9.531 1.00 94.44 96 ILE A O 1
ATOM 707 N N . GLU A 1 97 ? -5.599 10.083 10.642 1.00 95.44 97 GLU A N 1
ATOM 708 C CA . GLU A 1 97 ? -4.354 10.843 10.461 1.00 95.44 97 GLU A CA 1
ATOM 709 C C . GLU A 1 97 ? -4.051 11.086 8.980 1.00 95.44 97 GLU A C 1
ATOM 711 O O . GLU A 1 97 ? -3.820 12.222 8.574 1.00 95.44 97 GLU A O 1
ATOM 716 N N . ARG A 1 98 ? -4.146 10.041 8.151 1.00 93.88 98 ARG A N 1
ATOM 717 C CA . ARG A 1 98 ? -3.954 10.155 6.698 1.00 93.88 98 ARG A CA 1
ATOM 718 C C . ARG A 1 98 ? -4.990 11.045 6.026 1.00 93.88 98 ARG A C 1
ATOM 720 O O . ARG A 1 98 ? -4.650 11.804 5.132 1.00 93.88 98 ARG A O 1
ATOM 727 N N . MET A 1 99 ? -6.249 10.964 6.459 1.00 93.88 99 MET A N 1
ATOM 728 C CA . MET A 1 99 ? -7.298 11.842 5.943 1.00 93.88 99 MET A CA 1
ATOM 729 C C . MET A 1 99 ? -7.005 13.313 6.260 1.00 93.88 99 MET A C 1
ATOM 731 O O . MET A 1 99 ? -7.335 14.175 5.455 1.00 93.88 99 MET A O 1
ATOM 735 N N . MET A 1 100 ? -6.414 13.606 7.423 1.00 96.56 100 MET A N 1
ATOM 736 C CA . MET A 1 100 ? -6.000 14.966 7.772 1.00 96.56 100 MET A CA 1
ATOM 737 C C . MET A 1 100 ? -4.787 15.420 6.951 1.00 96.56 100 MET A C 1
ATOM 739 O O . MET A 1 100 ? -4.802 16.545 6.470 1.00 96.56 100 MET A O 1
ATOM 743 N N . GLU A 1 101 ? -3.797 14.549 6.731 1.00 96.19 101 GLU A N 1
ATOM 744 C CA . GLU A 1 101 ? -2.626 14.832 5.880 1.00 96.19 101 GLU A CA 1
ATOM 745 C C . GLU A 1 101 ? -3.019 15.147 4.426 1.00 96.19 101 GLU A C 1
ATOM 747 O O . GLU A 1 101 ? -2.435 16.031 3.811 1.00 96.19 101 GLU A O 1
ATOM 752 N N . ASP A 1 102 ? -4.044 14.478 3.890 1.00 93.19 102 ASP A N 1
ATOM 753 C CA . ASP A 1 102 ? -4.551 14.727 2.533 1.00 93.19 102 ASP A CA 1
ATOM 754 C C . ASP A 1 102 ? -5.269 16.090 2.376 1.00 93.19 102 ASP A C 1
ATOM 756 O O . ASP A 1 102 ? -5.522 16.522 1.247 1.00 93.19 102 ASP A O 1
ATOM 760 N N . LEU A 1 103 ? -5.666 16.742 3.478 1.00 90.62 103 LEU A N 1
ATOM 761 C CA . LEU A 1 103 ? -6.400 18.018 3.469 1.00 90.62 103 LEU A CA 1
ATOM 762 C C . LEU A 1 103 ? -5.503 19.257 3.610 1.00 90.62 103 LEU A C 1
ATOM 764 O O . LEU A 1 103 ? -5.997 20.364 3.363 1.00 90.62 103 LEU A O 1
ATOM 768 N N . ASP A 1 104 ? -4.244 19.078 4.007 1.00 76.44 104 ASP A N 1
ATOM 769 C CA . ASP A 1 104 ? -3.233 20.140 4.111 1.00 76.44 104 ASP A CA 1
ATOM 770 C C . ASP A 1 104 ? -2.519 20.392 2.765 1.00 76.44 104 ASP A C 1
ATOM 772 O O . ASP A 1 104 ? -2.210 21.576 2.475 1.00 76.44 104 ASP A O 1
#